Protein AF-A0A939CA77-F1 (afdb_monomer_lite)

Radius of gyration: 17.1 Å; chains: 1; bounding box: 37×26×54 Å

Sequence (125 aa):
MSGLIVVLLTIYFASRKDKEQWLFDRKRLTILALMFVIVGISWGLNDKIMKDPRNQNIRSDLLFNYSFPLLICMLGLFIKEIPRWGRIVTLSFGFMIFGYLAMHYLIGFHNPYWENLQLSPLYWL

Foldseek 3Di:
DPLVVVVVVVVVVVVVPDPPFWDDDPVLVVVLVVLVVLLVLLCVQCVVVLPDPPPPDDNSDSCVQLSVLSVLCRCLSIGPPQPPVSSVVSNVVSCVSSVVSSCCRVVNVVPVVVVVVVVDPDDDD

pLDDT: mean 77.48, std 15.78, range [38.56, 96.31]

Secondary structure (DSSP, 8-state):
-HHHHHHHHHHHHHHHS-TTSB---HHHHHHHHHHHHHHHHHHHHHHHHHT-TT--SS-S-HHHHHHHHHHHHHHHHHBSSS-HHHHHHHHHHHHHHHHHHHHHHHS-TT-HHHHT--S-S-S--

Structure (mmCIF, N/CA/C/O backbone):
data_AF-A0A939CA77-F1
#
_entry.id   AF-A0A939CA77-F1
#
loop_
_atom_site.group_PDB
_atom_site.id
_atom_site.type_symbol
_atom_site.label_atom_id
_atom_site.label_alt_id
_atom_site.label_comp_id
_atom_site.label_asym_id
_atom_site.label_entity_id
_atom_site.label_seq_id
_atom_site.pdbx_PDB_ins_code
_atom_site.Cartn_x
_atom_site.Cartn_y
_atom_site.Cartn_z
_atom_site.occupancy
_atom_site.B_iso_or_equiv
_atom_site.auth_seq_id
_atom_site.auth_comp_id
_atom_site.auth_asym_id
_atom_site.auth_atom_id
_atom_site.pdbx_PDB_model_num
ATOM 1 N N . MET A 1 1 ? 12.491 -9.737 1.258 1.00 47.97 1 MET A N 1
ATOM 2 C CA . MET A 1 1 ? 12.043 -10.759 2.248 1.00 47.97 1 MET A CA 1
ATOM 3 C C . MET A 1 1 ? 11.726 -10.211 3.647 1.00 47.97 1 MET A C 1
ATOM 5 O O . MET A 1 1 ? 10.872 -10.782 4.309 1.00 47.97 1 MET A O 1
ATOM 9 N N . SER A 1 2 ? 12.337 -9.118 4.117 1.00 58.88 2 SER A N 1
ATOM 10 C CA . SER A 1 2 ? 12.151 -8.625 5.497 1.00 58.88 2 SER A CA 1
ATOM 11 C C . SER A 1 2 ? 10.791 -7.963 5.778 1.00 58.88 2 SER A C 1
ATOM 13 O O . SER A 1 2 ? 10.229 -8.174 6.846 1.00 58.88 2 SER A O 1
ATOM 15 N N . GLY A 1 3 ? 10.218 -7.208 4.834 1.00 50.84 3 GLY A N 1
ATOM 16 C CA . GLY A 1 3 ? 8.965 -6.466 5.066 1.00 50.84 3 GLY A CA 1
ATOM 17 C C . GLY A 1 3 ? 7.723 -7.351 5.223 1.00 50.84 3 GLY A C 1
ATOM 18 O O . GLY A 1 3 ? 6.907 -7.128 6.112 1.00 50.84 3 GLY A O 1
ATOM 19 N N . LEU A 1 4 ? 7.608 -8.402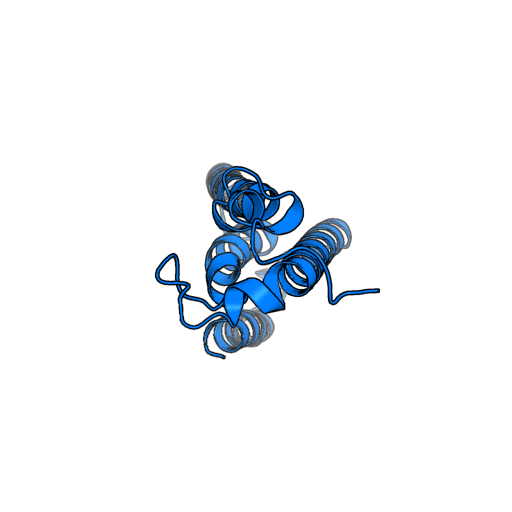 4.407 1.00 59.28 4 LEU A N 1
ATOM 20 C CA . LEU A 1 4 ? 6.471 -9.329 4.440 1.00 59.28 4 LEU A CA 1
ATOM 21 C C . LEU A 1 4 ? 6.466 -10.159 5.734 1.00 59.28 4 LEU A C 1
ATOM 23 O O . LEU A 1 4 ? 5.413 -10.377 6.322 1.00 59.28 4 LEU A O 1
ATOM 27 N N . ILE A 1 5 ? 7.652 -10.522 6.232 1.00 70.31 5 ILE A N 1
ATOM 28 C CA . ILE A 1 5 ? 7.826 -11.168 7.538 1.00 70.31 5 ILE A CA 1
ATOM 29 C C . ILE A 1 5 ? 7.412 -10.222 8.667 1.00 70.31 5 ILE A C 1
ATOM 31 O O . ILE A 1 5 ? 6.721 -10.655 9.576 1.00 70.31 5 ILE A O 1
ATOM 35 N N . VAL A 1 6 ? 7.759 -8.932 8.604 1.00 67.31 6 VAL A N 1
ATOM 36 C CA . VAL A 1 6 ? 7.322 -7.953 9.613 1.00 67.31 6 VAL A CA 1
ATOM 37 C C . VAL A 1 6 ? 5.804 -7.788 9.594 1.00 67.31 6 VAL A C 1
ATOM 39 O O . VAL A 1 6 ? 5.196 -7.808 10.656 1.00 67.31 6 VAL A O 1
ATOM 42 N N . VAL A 1 7 ? 5.165 -7.702 8.424 1.00 63.53 7 VAL A N 1
ATOM 43 C CA . VAL A 1 7 ? 3.696 -7.627 8.321 1.00 63.53 7 VAL A CA 1
ATOM 44 C C . VAL A 1 7 ? 3.043 -8.899 8.867 1.00 63.53 7 VAL A C 1
ATOM 46 O O . VAL A 1 7 ? 2.154 -8.806 9.710 1.00 63.53 7 VAL A O 1
ATOM 49 N N . LEU A 1 8 ? 3.521 -10.084 8.471 1.00 71.12 8 LEU A N 1
ATOM 50 C CA . LEU A 1 8 ? 3.011 -11.363 8.975 1.00 71.12 8 LEU A CA 1
ATOM 51 C C . LEU A 1 8 ? 3.244 -11.534 10.477 1.00 71.12 8 LEU A C 1
ATOM 53 O O . LEU A 1 8 ? 2.348 -12.002 11.167 1.00 71.12 8 LEU A O 1
ATOM 57 N N . LEU A 1 9 ? 4.400 -11.124 11.002 1.00 65.88 9 LEU A N 1
ATOM 58 C CA . LEU A 1 9 ? 4.691 -11.151 12.435 1.00 65.88 9 LEU A CA 1
ATOM 59 C C . LEU A 1 9 ? 3.824 -10.153 13.190 1.00 65.88 9 LEU A C 1
ATOM 61 O O . LEU A 1 9 ? 3.322 -10.486 14.255 1.00 65.88 9 LEU A O 1
ATOM 65 N N . THR A 1 10 ? 3.589 -8.966 12.632 1.00 64.81 10 THR A N 1
ATOM 66 C CA . THR A 1 10 ? 2.695 -7.975 13.240 1.00 64.81 10 THR A CA 1
ATOM 67 C C . THR A 1 10 ? 1.281 -8.538 13.313 1.00 64.81 10 THR A C 1
ATOM 69 O O . THR A 1 10 ? 0.691 -8.501 14.383 1.00 64.81 10 THR A O 1
ATOM 72 N N . ILE A 1 11 ? 0.776 -9.156 12.236 1.00 65.75 11 ILE A N 1
ATOM 73 C CA . ILE A 1 11 ? -0.5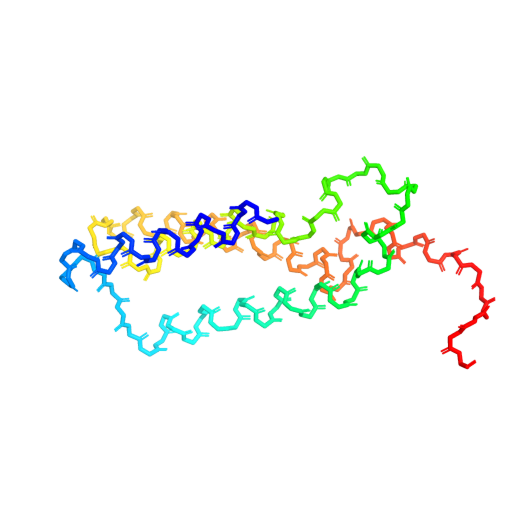25 -9.851 12.202 1.00 65.75 11 ILE A CA 1
ATOM 74 C C . ILE A 1 11 ? -0.549 -11.059 13.161 1.00 65.75 11 ILE A C 1
ATOM 76 O O . ILE A 1 11 ? -1.547 -11.301 13.836 1.00 65.75 11 ILE A O 1
ATOM 80 N N . TYR A 1 12 ? 0.543 -11.817 13.258 1.00 66.00 12 TYR A N 1
ATOM 81 C CA . TYR A 1 12 ? 0.647 -12.996 14.118 1.00 66.00 12 TYR A CA 1
ATOM 82 C C . TYR A 1 12 ? 0.650 -12.622 15.607 1.00 66.00 12 TYR A C 1
ATOM 84 O O . TYR A 1 12 ? -0.150 -13.164 16.374 1.00 66.00 12 TYR A O 1
ATOM 92 N N . PHE A 1 13 ? 1.487 -11.660 16.012 1.00 60.09 13 PHE A N 1
ATOM 93 C CA . PHE A 1 13 ? 1.534 -11.128 17.378 1.00 60.09 13 PHE A CA 1
ATOM 94 C C . PHE A 1 13 ? 0.234 -10.405 17.748 1.00 60.09 13 PHE A C 1
ATOM 96 O O . PHE A 1 13 ? -0.266 -10.590 18.857 1.00 60.09 13 PHE A O 1
ATOM 103 N N . ALA A 1 14 ? -0.355 -9.672 16.801 1.00 57.00 14 ALA A N 1
ATOM 104 C CA . ALA A 1 14 ? -1.686 -9.086 16.907 1.00 57.00 14 ALA A CA 1
ATOM 105 C C . ALA A 1 14 ? -2.784 -10.121 17.165 1.00 57.00 14 ALA A C 1
ATOM 107 O O . ALA A 1 14 ? -3.669 -9.888 17.975 1.00 57.00 14 ALA A O 1
ATOM 108 N N . SER A 1 15 ? -2.726 -11.282 16.507 1.00 59.50 15 SER A N 1
ATOM 109 C CA . SER A 1 15 ? -3.748 -12.320 16.689 1.00 59.50 15 SER A CA 1
ATOM 110 C C . SER A 1 15 ? -3.684 -13.013 18.057 1.00 59.50 15 SER A C 1
ATOM 112 O O . SER A 1 15 ? -4.669 -13.623 18.473 1.00 59.50 15 SER A O 1
ATOM 114 N N . ARG A 1 16 ? -2.538 -12.934 18.757 1.00 62.00 16 ARG A N 1
ATOM 115 C CA . ARG A 1 16 ? -2.315 -13.578 20.063 1.00 62.00 16 ARG A CA 1
ATOM 116 C C . ARG A 1 16 ? -2.612 -12.688 21.269 1.00 62.00 16 ARG A C 1
ATOM 118 O O . ARG A 1 16 ? -2.907 -13.236 22.327 1.00 62.00 16 ARG A O 1
ATOM 125 N N . LYS A 1 17 ? -2.519 -11.361 21.142 1.00 50.84 17 LYS A N 1
ATOM 126 C CA . LYS A 1 17 ? -2.920 -10.418 22.196 1.00 50.84 17 LYS A CA 1
ATOM 127 C C . LYS A 1 17 ? -4.291 -9.852 21.848 1.00 50.84 17 LYS A C 1
ATOM 129 O O . LYS A 1 17 ? -4.409 -9.086 20.907 1.00 50.84 17 LYS A O 1
ATOM 134 N N . ASP A 1 18 ? -5.298 -10.311 22.584 1.00 55.81 18 ASP A N 1
ATOM 135 C CA . ASP A 1 18 ? -6.680 -9.831 22.592 1.00 55.81 18 ASP A CA 1
ATOM 136 C C . ASP A 1 18 ? -7.323 -9.566 21.224 1.00 55.81 18 ASP A C 1
ATOM 138 O O . ASP A 1 18 ? -7.180 -8.511 20.604 1.00 55.81 18 ASP A O 1
ATOM 142 N N . LYS A 1 19 ? -8.212 -10.485 20.821 1.00 53.62 19 LYS A N 1
ATOM 143 C CA . LYS A 1 19 ? -9.179 -10.262 19.730 1.00 53.62 19 LYS A CA 1
ATOM 144 C C . LYS A 1 19 ? -9.983 -8.959 19.898 1.00 53.62 19 LYS A C 1
ATOM 146 O O . LYS A 1 19 ? -10.558 -8.481 18.927 1.00 53.62 19 LYS A O 1
ATOM 151 N N . GLU A 1 20 ? -10.010 -8.373 21.098 1.00 59.03 20 GLU A N 1
ATOM 152 C CA . GLU A 1 20 ? -10.652 -7.090 21.381 1.00 59.03 20 GLU A CA 1
ATOM 153 C C . GLU A 1 20 ? -9.889 -5.853 20.884 1.00 59.03 20 GLU A C 1
ATOM 155 O O . GLU A 1 20 ? -10.517 -4.803 20.724 1.00 59.03 20 GLU A O 1
ATOM 160 N N . GLN A 1 21 ? -8.579 -5.947 20.623 1.00 63.09 21 GLN A N 1
ATOM 161 C CA . GLN A 1 21 ? -7.735 -4.811 20.216 1.00 63.09 21 GLN A CA 1
ATOM 162 C C . GLN A 1 21 ? -7.796 -4.511 18.711 1.00 63.09 21 GLN A C 1
ATOM 164 O O . GLN A 1 21 ? -7.394 -3.425 18.278 1.00 63.09 21 GLN A O 1
ATOM 169 N N . TRP A 1 22 ? -8.332 -5.440 17.914 1.00 67.31 22 TRP A N 1
ATOM 170 C CA . TRP A 1 22 ? -8.318 -5.370 16.454 1.00 67.31 22 TRP A CA 1
ATOM 171 C C . TRP A 1 22 ? -9.718 -5.212 15.856 1.00 67.31 22 TRP A C 1
ATOM 173 O O . TRP A 1 22 ? -10.663 -5.909 16.216 1.00 67.31 22 TRP A O 1
ATOM 183 N N . LEU A 1 23 ? -9.855 -4.295 14.898 1.00 77.56 23 LEU A N 1
ATOM 184 C CA . LEU A 1 23 ? -11.103 -4.017 14.186 1.00 77.56 23 LEU A CA 1
ATOM 185 C C . LEU A 1 23 ? -11.135 -4.772 12.856 1.00 77.56 23 LEU A C 1
ATOM 187 O O . LEU A 1 23 ? -10.802 -4.223 11.809 1.00 77.56 23 LEU A O 1
ATOM 191 N N . PHE A 1 24 ? -11.544 -6.037 12.896 1.00 79.31 24 PHE A N 1
ATOM 192 C CA . PHE A 1 24 ? -11.744 -6.844 11.693 1.00 79.31 24 PHE A CA 1
ATOM 193 C C . PHE A 1 24 ? -13.199 -6.757 11.222 1.00 79.31 24 PHE A C 1
ATOM 195 O O . PHE A 1 24 ? -14.070 -7.468 11.715 1.00 79.31 24 PHE A O 1
ATOM 202 N N . ASP A 1 25 ? -13.461 -5.883 10.248 1.00 84.69 25 ASP A N 1
ATOM 203 C CA . ASP A 1 25 ? -14.744 -5.808 9.546 1.00 84.69 25 ASP A CA 1
ATOM 204 C C . ASP A 1 25 ? -14.565 -5.967 8.029 1.00 84.69 25 ASP A C 1
ATOM 206 O O . ASP A 1 25 ? -13.477 -5.766 7.479 1.00 84.69 25 ASP A O 1
ATOM 210 N N . ARG A 1 26 ? -15.652 -6.336 7.337 1.00 83.56 26 ARG A N 1
ATOM 211 C CA . ARG A 1 26 ? -15.630 -6.601 5.892 1.00 83.56 26 ARG A CA 1
ATOM 212 C C . ARG A 1 26 ? -15.127 -5.399 5.090 1.00 83.56 26 ARG A C 1
ATO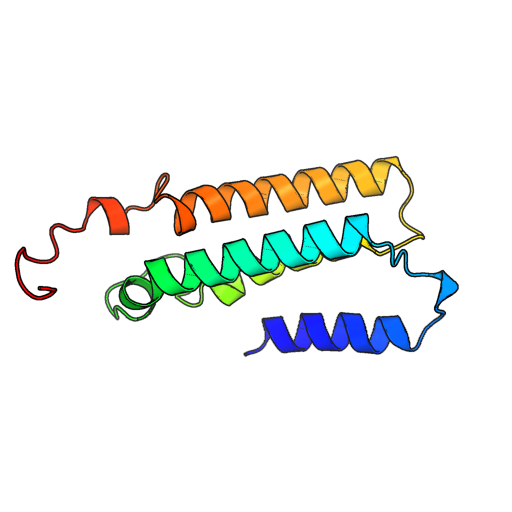M 214 O O . ARG A 1 26 ? -14.408 -5.603 4.122 1.00 83.56 26 ARG A O 1
ATOM 221 N N . LYS A 1 27 ? -15.447 -4.164 5.494 1.00 88.88 27 LYS A N 1
ATOM 222 C CA . LYS A 1 27 ? -15.035 -2.951 4.770 1.00 88.88 27 LYS A CA 1
ATOM 223 C C . LYS A 1 27 ? -13.521 -2.760 4.858 1.00 88.88 27 LYS A C 1
ATOM 225 O O . LYS A 1 27 ? -12.879 -2.539 3.836 1.00 88.88 27 LYS A O 1
ATOM 230 N N . ARG A 1 28 ? -12.939 -2.900 6.054 1.00 89.25 28 ARG A N 1
ATOM 231 C CA . ARG A 1 28 ? -11.482 -2.791 6.277 1.00 89.25 28 ARG A CA 1
ATOM 232 C C . ARG A 1 28 ? -10.713 -3.880 5.536 1.00 89.25 28 ARG A C 1
ATOM 234 O O . ARG A 1 28 ? -9.690 -3.591 4.921 1.00 89.25 28 ARG A O 1
ATOM 241 N N . LEU A 1 29 ? -11.235 -5.107 5.535 1.00 88.56 29 LEU A N 1
ATOM 242 C CA . LEU A 1 29 ? -10.663 -6.211 4.762 1.00 88.56 29 LEU A CA 1
ATOM 243 C C . LEU A 1 29 ? -10.724 -5.945 3.252 1.00 88.56 29 LEU A C 1
ATOM 245 O O . LEU A 1 29 ? -9.743 -6.198 2.560 1.00 88.56 29 LEU A O 1
ATOM 249 N N . THR A 1 30 ? -11.826 -5.386 2.740 1.00 91.25 30 THR A N 1
ATOM 250 C CA . THR A 1 30 ? -11.931 -4.991 1.326 1.00 91.25 30 THR A CA 1
ATOM 251 C C . THR A 1 30 ? -10.914 -3.911 0.957 1.00 91.25 30 THR A C 1
ATOM 253 O O . THR A 1 30 ? -10.278 -4.024 -0.087 1.00 91.25 30 THR A O 1
ATOM 256 N N . ILE A 1 31 ? -10.708 -2.901 1.811 1.00 92.94 31 ILE A N 1
ATOM 257 C CA . ILE A 1 31 ? -9.684 -1.867 1.588 1.00 92.94 31 ILE A CA 1
ATOM 258 C C . ILE A 1 31 ? -8.292 -2.501 1.533 1.00 92.94 31 ILE A C 1
ATOM 260 O O . ILE A 1 31 ? -7.542 -2.248 0.594 1.00 92.94 31 ILE A O 1
ATOM 264 N N . LEU A 1 32 ? -7.961 -3.361 2.499 1.00 92.38 32 LEU A N 1
ATOM 265 C CA . LEU A 1 32 ? -6.673 -4.048 2.535 1.00 92.38 32 LEU A CA 1
ATOM 266 C C . LEU A 1 32 ? -6.457 -4.915 1.282 1.00 92.38 32 LEU A C 1
ATOM 268 O O . LEU A 1 32 ? -5.386 -4.871 0.682 1.00 92.38 32 LEU A O 1
ATOM 272 N N . ALA A 1 33 ? -7.479 -5.660 0.854 1.00 92.06 33 ALA A N 1
ATOM 273 C CA . ALA A 1 33 ? -7.424 -6.469 -0.360 1.00 92.06 33 ALA A CA 1
ATOM 274 C C . ALA A 1 33 ? -7.181 -5.608 -1.610 1.00 92.06 33 ALA A C 1
ATOM 276 O O . ALA A 1 33 ? -6.320 -5.942 -2.420 1.00 92.06 33 ALA A O 1
ATOM 277 N N . LEU A 1 34 ? -7.876 -4.472 -1.739 1.00 94.94 34 LEU A N 1
ATOM 278 C CA . LEU A 1 34 ? -7.667 -3.531 -2.840 1.00 94.94 34 LEU A CA 1
ATOM 279 C C . LEU A 1 34 ? -6.231 -2.991 -2.855 1.00 94.94 34 LEU A C 1
ATOM 281 O O . LEU A 1 34 ? -5.607 -2.933 -3.912 1.00 94.94 34 LEU A O 1
ATOM 285 N N . MET A 1 35 ? -5.685 -2.644 -1.686 1.00 94.44 35 MET A N 1
ATOM 286 C CA . MET A 1 35 ? -4.295 -2.201 -1.577 1.00 94.44 35 MET A CA 1
ATOM 287 C C . MET A 1 35 ? -3.323 -3.282 -2.063 1.00 94.44 35 MET A C 1
ATOM 289 O O . MET A 1 35 ? -2.424 -2.977 -2.841 1.00 94.44 35 MET A O 1
ATOM 293 N N . PHE A 1 36 ? -3.519 -4.546 -1.674 1.00 92.25 36 PHE A N 1
ATOM 294 C CA . PHE A 1 36 ? -2.680 -5.651 -2.151 1.00 92.25 36 PHE A CA 1
ATOM 295 C C . PHE A 1 36 ? -2.799 -5.892 -3.659 1.00 92.25 36 PHE A C 1
ATOM 297 O O . PHE A 1 36 ? -1.786 -6.160 -4.300 1.00 92.25 36 PHE A O 1
ATOM 304 N N . VAL A 1 37 ? -3.997 -5.752 -4.237 1.00 94.44 37 VAL A N 1
ATOM 305 C CA . VAL A 1 37 ? -4.190 -5.832 -5.694 1.00 94.44 37 VAL A CA 1
ATOM 306 C C . VAL A 1 37 ? -3.382 -4.746 -6.404 1.00 94.44 37 VAL A C 1
ATOM 308 O O . VAL A 1 37 ? -2.662 -5.055 -7.349 1.00 94.44 37 VAL A O 1
ATOM 311 N N . ILE A 1 38 ? -3.430 -3.501 -5.919 1.00 94.44 38 ILE A N 1
ATOM 312 C CA . ILE A 1 38 ? -2.641 -2.397 -6.486 1.00 94.44 38 ILE A CA 1
ATOM 313 C C . ILE A 1 38 ? -1.144 -2.715 -6.413 1.00 94.44 38 ILE A C 1
ATOM 315 O O . ILE A 1 38 ? -0.456 -2.589 -7.420 1.00 94.44 38 ILE A O 1
ATOM 319 N N . VAL A 1 39 ? -0.643 -3.199 -5.272 1.00 92.56 39 VAL A N 1
ATOM 320 C CA . VAL A 1 39 ? 0.772 -3.594 -5.148 1.00 92.56 39 VAL A CA 1
ATOM 321 C C . VAL A 1 39 ? 1.137 -4.717 -6.121 1.00 92.56 39 VAL A C 1
ATOM 323 O O . VAL A 1 39 ? 2.191 -4.650 -6.748 1.00 92.56 39 VAL A O 1
ATOM 326 N N . GLY A 1 40 ? 0.273 -5.721 -6.286 1.00 89.12 40 GLY A N 1
ATOM 327 C CA . GLY A 1 40 ? 0.498 -6.828 -7.217 1.00 89.12 40 GLY A CA 1
ATOM 328 C C . GLY A 1 40 ? 0.580 -6.371 -8.674 1.00 89.12 40 GLY A C 1
ATOM 329 O O . GLY A 1 40 ? 1.496 -6.773 -9.392 1.00 89.12 40 GLY A O 1
ATOM 330 N N . ILE A 1 41 ? -0.327 -5.486 -9.100 1.00 91.12 41 ILE A N 1
ATOM 331 C CA . ILE A 1 41 ? -0.310 -4.928 -10.459 1.00 91.12 41 ILE A CA 1
ATOM 332 C C . ILE A 1 41 ? 0.920 -4.032 -10.650 1.00 91.12 41 ILE A C 1
ATOM 334 O O . ILE A 1 41 ? 1.650 -4.205 -11.624 1.00 91.12 41 ILE A O 1
ATOM 338 N N . SER A 1 42 ? 1.206 -3.134 -9.701 1.00 90.25 42 SER A N 1
ATOM 339 C CA . SER A 1 42 ? 2.408 -2.289 -9.715 1.00 90.25 42 SER A CA 1
ATOM 340 C C . SER A 1 42 ? 3.689 -3.119 -9.826 1.00 90.25 42 SER A C 1
ATOM 342 O O . SER A 1 42 ? 4.596 -2.757 -10.574 1.00 90.25 42 SER A O 1
ATOM 344 N N . TRP A 1 43 ? 3.769 -4.246 -9.114 1.00 87.81 43 TRP A N 1
ATOM 345 C CA . TRP A 1 43 ? 4.902 -5.161 -9.210 1.00 87.81 43 TRP A CA 1
ATOM 346 C C . TRP A 1 43 ? 5.025 -5.766 -10.611 1.00 87.81 43 TRP A C 1
ATOM 348 O O . TRP A 1 43 ? 6.093 -5.671 -11.209 1.00 87.81 43 TRP A O 1
ATOM 358 N N . GLY A 1 44 ? 3.936 -6.303 -11.171 1.00 86.06 44 GLY A N 1
ATOM 359 C CA . GLY A 1 44 ? 3.939 -6.883 -12.518 1.00 86.06 44 GLY A CA 1
ATOM 360 C C . GLY A 1 44 ? 4.344 -5.888 -13.611 1.00 86.06 44 GLY A C 1
ATOM 361 O O . GLY A 1 44 ? 5.116 -6.235 -14.502 1.00 86.06 44 GLY A O 1
ATOM 362 N N . LEU A 1 45 ? 3.887 -4.636 -13.513 1.00 86.19 45 LEU A N 1
ATOM 363 C CA . LEU A 1 45 ? 4.227 -3.580 -14.473 1.00 86.19 45 LEU A CA 1
ATOM 364 C C . LEU A 1 45 ? 5.696 -3.139 -14.394 1.00 86.19 45 LEU A C 1
ATOM 366 O O . LEU A 1 45 ? 6.269 -2.744 -15.406 1.00 86.19 45 LEU A O 1
ATOM 370 N N . ASN A 1 46 ? 6.316 -3.210 -13.213 1.00 84.12 46 ASN A N 1
ATOM 371 C CA . ASN A 1 46 ? 7.669 -2.692 -12.993 1.00 84.12 46 ASN A CA 1
ATOM 372 C C . ASN A 1 46 ? 8.725 -3.786 -12.783 1.00 84.12 46 ASN A C 1
ATOM 374 O O . ASN A 1 46 ? 9.890 -3.447 -12.610 1.00 84.12 46 ASN A O 1
ATOM 378 N N . ASP A 1 47 ? 8.380 -5.077 -12.827 1.00 82.75 47 ASP A N 1
ATOM 379 C CA . ASP A 1 47 ? 9.307 -6.188 -12.541 1.00 82.75 47 ASP A CA 1
ATOM 380 C C . ASP A 1 47 ? 10.603 -6.114 -13.369 1.00 82.75 47 ASP A C 1
ATOM 382 O O . ASP A 1 47 ? 11.702 -6.260 -12.835 1.00 82.75 47 ASP A O 1
ATOM 386 N N . LYS A 1 48 ? 10.490 -5.792 -14.664 1.00 77.50 48 LYS A N 1
ATOM 387 C CA . LYS A 1 48 ? 11.650 -5.631 -15.557 1.00 77.50 48 LYS A CA 1
ATOM 388 C C . LYS A 1 48 ? 12.516 -4.423 -15.186 1.00 77.50 48 LYS A C 1
ATOM 390 O O . LYS A 1 48 ? 13.734 -4.539 -15.176 1.00 77.50 48 LYS A O 1
ATOM 395 N N . ILE A 1 49 ? 11.891 -3.295 -14.840 1.00 77.31 49 ILE A N 1
ATOM 396 C CA . ILE A 1 49 ? 12.573 -2.054 -14.427 1.00 77.31 49 ILE A CA 1
ATOM 397 C C . ILE A 1 49 ? 13.288 -2.255 -13.082 1.00 77.31 49 ILE A C 1
ATOM 399 O O . ILE A 1 49 ? 14.387 -1.754 -12.859 1.00 77.31 49 ILE A O 1
ATOM 403 N N . MET A 1 50 ? 12.676 -3.016 -12.175 1.00 76.75 50 MET A N 1
ATOM 404 C CA . MET A 1 50 ? 13.218 -3.312 -10.846 1.00 76.75 50 MET A CA 1
ATOM 405 C C . MET A 1 50 ? 14.405 -4.280 -10.898 1.00 76.75 50 MET A C 1
ATOM 407 O O . MET A 1 50 ? 15.278 -4.227 -10.037 1.00 76.75 50 MET A O 1
ATOM 411 N N . LYS A 1 51 ? 14.461 -5.146 -11.917 1.00 76.56 51 LYS A N 1
ATOM 412 C CA . LYS A 1 51 ? 15.573 -6.079 -12.157 1.00 76.56 51 LYS A CA 1
ATOM 413 C C . LYS A 1 51 ? 16.716 -5.481 -12.978 1.00 76.56 51 LYS A C 1
ATOM 415 O O . LYS A 1 51 ? 17.740 -6.145 -13.126 1.00 76.56 51 LYS A O 1
ATOM 420 N N . ASP A 1 52 ? 16.563 -4.270 -13.515 1.00 74.12 52 ASP A N 1
ATOM 421 C CA . ASP A 1 52 ? 17.616 -3.625 -14.299 1.00 74.12 52 ASP A CA 1
ATOM 422 C C . ASP A 1 52 ? 18.785 -3.208 -13.380 1.00 74.12 52 ASP A C 1
ATOM 424 O O . ASP A 1 52 ? 18.599 -2.371 -12.493 1.00 74.12 52 ASP A O 1
ATOM 428 N N . PRO A 1 53 ? 20.008 -3.735 -13.580 1.00 71.88 53 PRO A N 1
ATOM 429 C CA . PRO A 1 53 ? 21.179 -3.371 -12.779 1.00 71.88 53 PRO A CA 1
ATOM 430 C C . PRO A 1 53 ? 21.597 -1.896 -12.917 1.00 71.88 53 PRO A C 1
ATOM 432 O O . PRO A 1 53 ? 22.390 -1.409 -12.114 1.00 71.88 53 PRO A O 1
ATOM 435 N N . ARG A 1 54 ? 21.081 -1.167 -13.916 1.00 70.81 54 ARG A N 1
ATOM 436 C CA . ARG A 1 54 ? 21.291 0.281 -14.091 1.00 70.81 54 ARG A CA 1
ATOM 437 C C . ARG A 1 54 ? 20.342 1.123 -13.236 1.00 70.81 54 ARG A C 1
ATOM 439 O O . ARG A 1 54 ? 20.511 2.339 -13.156 1.00 70.81 54 ARG A O 1
ATOM 446 N N . ASN A 1 55 ? 19.348 0.507 -12.597 1.00 68.00 55 ASN A N 1
ATOM 447 C CA . ASN A 1 55 ? 18.400 1.191 -11.732 1.00 68.00 55 ASN A CA 1
ATOM 448 C C . ASN A 1 55 ? 19.047 1.537 -10.376 1.00 68.00 55 ASN A C 1
ATOM 450 O O . ASN A 1 55 ? 19.104 0.713 -9.465 1.00 68.00 55 ASN A O 1
ATOM 454 N N . GLN A 1 56 ? 19.553 2.770 -10.261 1.00 61.41 56 GLN A N 1
ATOM 455 C CA . GLN A 1 56 ? 20.240 3.277 -9.064 1.00 61.41 56 GLN A CA 1
ATOM 456 C C . GLN A 1 56 ? 19.327 4.018 -8.066 1.00 61.41 56 GLN A C 1
ATOM 458 O O . GLN A 1 56 ? 19.808 4.429 -7.010 1.00 61.41 56 GLN A O 1
ATOM 463 N N . ASN A 1 57 ? 18.032 4.202 -8.356 1.00 58.88 57 ASN A N 1
ATOM 464 C CA . ASN A 1 57 ? 17.111 4.930 -7.471 1.00 58.88 57 ASN A CA 1
ATOM 465 C C . ASN A 1 57 ? 16.202 4.002 -6.662 1.00 58.88 57 ASN A C 1
ATOM 467 O O . ASN A 1 57 ? 15.989 2.857 -7.037 1.00 58.88 57 ASN A O 1
ATOM 471 N N . ILE A 1 58 ? 15.700 4.551 -5.540 1.00 53.72 58 ILE A N 1
ATOM 472 C CA . ILE A 1 58 ? 14.745 3.990 -4.561 1.00 53.72 58 ILE A CA 1
ATOM 473 C C . ILE A 1 58 ? 14.772 2.462 -4.540 1.00 53.72 58 ILE A C 1
ATOM 475 O O . ILE A 1 58 ? 14.042 1.862 -5.320 1.00 53.72 58 ILE A O 1
ATOM 479 N N . ARG A 1 59 ? 15.595 1.882 -3.641 1.00 56.84 59 ARG A N 1
ATOM 480 C CA . ARG A 1 59 ? 15.741 0.436 -3.348 1.00 56.84 59 ARG A CA 1
ATOM 481 C C . ARG A 1 59 ? 14.923 -0.424 -4.309 1.00 56.84 59 ARG A C 1
ATOM 483 O O . ARG A 1 59 ? 13.709 -0.496 -4.140 1.00 56.84 59 ARG A O 1
ATOM 490 N N . SER A 1 60 ? 15.597 -1.105 -5.232 1.00 60.22 60 SER A N 1
ATOM 491 C CA . SER A 1 60 ? 15.066 -1.927 -6.337 1.00 60.22 60 SER A CA 1
ATOM 492 C C . SER A 1 60 ? 14.033 -3.009 -5.950 1.00 60.22 60 SER A C 1
ATOM 494 O O . SER A 1 60 ? 13.611 -3.809 -6.776 1.00 60.22 60 SER A O 1
ATOM 496 N N . ASP A 1 61 ? 13.620 -3.061 -4.686 1.00 74.19 61 ASP A N 1
ATOM 497 C CA . ASP A 1 61 ? 12.536 -3.864 -4.155 1.00 74.19 61 ASP A CA 1
ATOM 498 C C . ASP A 1 61 ? 11.260 -3.008 -3.993 1.00 74.19 61 ASP A C 1
ATOM 500 O O . ASP A 1 61 ? 11.025 -2.358 -2.970 1.00 74.19 61 ASP A O 1
ATOM 504 N N . LEU A 1 62 ? 10.392 -3.046 -5.008 1.00 82.31 62 LEU A N 1
ATOM 505 C CA . LEU A 1 62 ? 9.079 -2.388 -5.001 1.00 82.31 62 LEU A CA 1
ATOM 506 C C . LEU A 1 62 ? 8.215 -2.798 -3.794 1.00 82.31 62 LEU A C 1
ATOM 508 O O . LEU A 1 62 ? 7.475 -1.973 -3.253 1.00 82.31 62 LEU A O 1
ATOM 512 N N . LEU A 1 63 ? 8.323 -4.047 -3.325 1.00 82.00 63 LEU A N 1
ATOM 513 C CA . LEU A 1 63 ? 7.578 -4.510 -2.150 1.00 82.00 63 LEU A CA 1
ATOM 514 C C . LEU A 1 63 ? 8.071 -3.820 -0.878 1.00 82.00 63 LEU A C 1
ATOM 516 O O . LEU A 1 63 ? 7.271 -3.517 0.009 1.00 82.00 63 LEU A O 1
ATOM 520 N N . PHE A 1 64 ? 9.371 -3.532 -0.791 1.00 82.62 64 PHE A N 1
ATOM 521 C CA . PHE A 1 64 ? 9.919 -2.736 0.300 1.00 82.62 64 PHE A CA 1
ATOM 522 C C . PHE A 1 64 ? 9.332 -1.320 0.293 1.00 82.62 64 PHE A C 1
ATOM 524 O O . PHE A 1 64 ? 8.910 -0.837 1.344 1.00 82.62 64 PHE A O 1
ATOM 531 N N . ASN A 1 65 ? 9.202 -0.697 -0.878 1.00 86.19 65 ASN A N 1
ATOM 532 C CA . ASN A 1 65 ? 8.659 0.659 -0.998 1.00 86.19 65 ASN A CA 1
ATOM 533 C C . ASN A 1 65 ? 7.197 0.740 -0.529 1.00 86.19 65 ASN A C 1
ATOM 535 O O . ASN A 1 65 ? 6.833 1.667 0.193 1.00 86.19 65 ASN A O 1
ATOM 539 N N . TYR A 1 66 ? 6.375 -0.266 -0.843 1.00 89.25 66 TYR A N 1
ATOM 540 C CA . TYR A 1 66 ? 4.991 -0.333 -0.358 1.00 89.25 66 TYR A CA 1
ATOM 541 C C . TYR A 1 66 ? 4.847 -0.797 1.097 1.00 89.25 66 TYR A C 1
ATOM 543 O O . TYR A 1 66 ? 3.808 -0.545 1.707 1.00 89.25 66 TYR A O 1
ATOM 551 N N . SER A 1 67 ? 5.854 -1.456 1.677 1.00 88.94 67 SER A N 1
ATOM 552 C CA . SER A 1 67 ? 5.746 -2.044 3.021 1.00 88.94 67 SER A CA 1
ATOM 553 C C . SER A 1 67 ? 5.481 -1.005 4.114 1.00 88.94 67 SER A C 1
ATOM 555 O O . SER A 1 67 ? 4.648 -1.231 4.991 1.00 88.94 67 SER A O 1
ATOM 557 N N . PHE A 1 68 ? 6.134 0.155 4.033 1.00 87.31 68 PHE A N 1
ATOM 558 C CA . PHE A 1 68 ? 5.967 1.243 4.992 1.00 87.31 68 PHE A CA 1
ATOM 559 C C . PHE A 1 68 ? 4.561 1.871 4.951 1.00 87.31 68 PHE A C 1
ATOM 561 O O . PHE A 1 68 ? 3.892 1.879 5.988 1.00 87.31 68 PHE A O 1
ATOM 568 N N . PRO A 1 69 ? 4.044 2.344 3.797 1.00 91.44 69 PRO A N 1
ATOM 569 C CA . PRO A 1 69 ? 2.688 2.883 3.742 1.00 91.44 69 PRO A CA 1
ATOM 570 C C . PRO A 1 69 ? 1.615 1.823 4.019 1.00 91.44 69 PRO A C 1
ATOM 572 O O . PRO A 1 69 ? 0.616 2.142 4.661 1.00 91.44 69 PRO A O 1
ATOM 575 N N . LEU A 1 70 ? 1.823 0.561 3.618 1.00 92.00 70 LEU A N 1
ATOM 576 C CA . LEU A 1 70 ? 0.923 -0.536 3.990 1.00 92.00 70 LEU A CA 1
ATOM 577 C C . LEU A 1 70 ? 0.857 -0.713 5.505 1.00 92.00 70 LEU A C 1
ATOM 579 O O . LEU A 1 70 ? -0.240 -0.803 6.048 1.00 92.00 70 LEU A O 1
ATOM 583 N N . LEU A 1 71 ? 2.003 -0.715 6.191 1.00 90.69 71 LEU A N 1
ATOM 584 C CA . LEU A 1 71 ? 2.046 -0.824 7.645 1.00 90.69 71 LEU A CA 1
ATOM 585 C C . LEU A 1 71 ? 1.278 0.327 8.303 1.00 90.69 71 LEU A C 1
ATOM 587 O O . LEU A 1 71 ? 0.425 0.077 9.148 1.00 90.69 71 LEU A O 1
ATOM 591 N N . ILE A 1 72 ? 1.515 1.572 7.882 1.00 91.62 72 ILE A N 1
ATOM 592 C CA . ILE A 1 72 ? 0.809 2.748 8.417 1.00 91.62 72 ILE A CA 1
ATOM 593 C C . ILE A 1 72 ? -0.705 2.618 8.216 1.00 91.62 72 ILE A C 1
ATOM 595 O O . ILE A 1 72 ? -1.474 2.798 9.165 1.00 91.62 72 ILE A O 1
ATOM 599 N N . CYS A 1 73 ? -1.144 2.259 7.006 1.00 92.88 73 CYS A N 1
ATOM 600 C CA . CYS A 1 73 ? -2.557 2.032 6.728 1.00 92.88 73 CYS A CA 1
ATOM 601 C C . CYS A 1 73 ? -3.121 0.905 7.593 1.00 92.88 73 CYS A C 1
ATOM 603 O O . CYS A 1 73 ? -4.203 1.065 8.145 1.00 92.88 73 CYS A O 1
ATOM 605 N N . MET A 1 74 ? -2.399 -0.203 7.776 1.00 90.50 74 MET A N 1
ATOM 606 C CA . MET A 1 74 ? -2.837 -1.306 8.631 1.00 90.50 74 MET A CA 1
ATOM 607 C C . MET A 1 74 ? -2.970 -0.892 10.099 1.00 90.50 74 MET A C 1
ATOM 609 O O . MET A 1 74 ? -3.961 -1.248 10.732 1.00 90.50 74 MET A O 1
ATOM 613 N N . LEU A 1 75 ? -2.037 -0.099 10.632 1.00 89.06 75 LEU A N 1
ATOM 614 C CA . LEU A 1 75 ? -2.130 0.428 11.997 1.00 89.06 75 LEU A CA 1
ATOM 615 C C . LEU A 1 75 ? -3.402 1.275 12.161 1.00 89.06 75 LEU A C 1
ATOM 617 O O . LEU A 1 75 ? -4.201 1.024 13.061 1.00 89.06 75 LEU A O 1
ATOM 621 N N . GLY A 1 76 ? -3.649 2.221 11.248 1.00 88.88 76 GLY A N 1
ATOM 622 C CA . GLY A 1 76 ? -4.856 3.054 11.279 1.00 88.88 76 GLY A CA 1
ATOM 623 C C . GLY A 1 76 ? -6.154 2.272 11.027 1.00 88.88 76 GLY A C 1
ATOM 624 O O . GLY A 1 76 ? -7.192 2.565 11.630 1.00 88.88 76 GLY A O 1
ATOM 625 N N . LEU A 1 77 ? -6.105 1.264 10.151 1.00 89.75 77 LEU A N 1
ATOM 626 C CA . LEU A 1 77 ? -7.254 0.450 9.770 1.00 89.75 77 LEU A CA 1
ATOM 627 C C . LEU A 1 77 ? -7.590 -0.612 10.799 1.00 89.75 77 LEU A C 1
ATOM 629 O O . LEU A 1 77 ? -8.748 -0.974 10.846 1.00 89.75 77 LEU A O 1
ATOM 633 N N . PHE A 1 78 ? -6.673 -1.137 11.601 1.00 87.81 78 PHE A N 1
ATOM 634 C CA . PHE A 1 78 ? -7.008 -2.290 12.438 1.00 87.81 78 PHE A CA 1
ATOM 635 C C . PHE A 1 78 ? -6.815 -2.061 13.934 1.00 87.81 78 PHE A C 1
ATOM 637 O O . PHE A 1 78 ? -7.504 -2.724 14.702 1.00 87.81 78 PHE A O 1
ATOM 644 N N . ILE A 1 79 ? -6.017 -1.086 14.379 1.00 85.19 79 ILE A N 1
ATOM 645 C CA . ILE A 1 79 ? -5.855 -0.835 15.818 1.00 85.19 79 ILE A CA 1
ATOM 646 C C . ILE A 1 79 ? -7.070 -0.079 16.372 1.00 85.19 79 ILE A C 1
ATOM 648 O O . ILE A 1 79 ? -7.408 1.037 15.947 1.00 85.19 79 ILE A O 1
ATOM 652 N N . LYS A 1 80 ? -7.738 -0.689 17.356 1.00 79.69 80 LYS A N 1
ATOM 653 C CA . LYS A 1 80 ? -8.906 -0.117 18.040 1.00 79.69 80 LYS A CA 1
ATOM 654 C C . LYS A 1 80 ? -8.537 1.041 18.965 1.00 79.69 80 LYS A C 1
ATOM 656 O O . LYS A 1 80 ? -9.285 2.010 19.023 1.00 79.69 80 LYS A O 1
ATOM 661 N N . GLU A 1 81 ? -7.385 0.943 19.621 1.00 82.44 81 GLU A N 1
ATOM 662 C CA . GLU A 1 81 ? -6.890 1.843 20.676 1.00 82.44 81 GLU A CA 1
ATOM 663 C C . GLU A 1 81 ? -6.467 3.229 20.169 1.00 82.44 81 GLU A C 1
ATOM 665 O O . GLU A 1 81 ? -6.295 4.154 20.959 1.00 82.44 81 GLU A O 1
ATOM 670 N N . ILE A 1 82 ? -6.329 3.407 18.851 1.00 82.56 82 ILE A N 1
ATOM 671 C CA . ILE A 1 82 ? -5.989 4.710 18.281 1.00 82.56 82 ILE A CA 1
ATOM 672 C C . ILE A 1 82 ? -7.211 5.643 18.391 1.00 82.56 82 ILE A C 1
ATOM 674 O O . ILE A 1 82 ? -8.268 5.331 17.824 1.00 82.56 82 ILE A O 1
ATOM 678 N N . PRO A 1 83 ? -7.084 6.816 19.047 1.00 85.06 83 PRO A N 1
ATOM 679 C CA . PRO A 1 83 ? -8.167 7.788 19.129 1.00 85.06 83 PRO A CA 1
ATOM 680 C C . PRO A 1 83 ? -8.554 8.281 17.732 1.00 85.06 83 PRO A C 1
ATOM 682 O O . PRO A 1 83 ? -7.733 8.309 16.815 1.00 85.06 83 PRO A O 1
ATOM 685 N N . ARG A 1 84 ? -9.807 8.719 17.555 1.00 87.19 84 ARG A N 1
ATOM 686 C CA . ARG A 1 84 ? -10.361 9.080 16.234 1.00 87.19 84 ARG A CA 1
ATOM 687 C C . ARG A 1 84 ? -9.459 10.030 15.436 1.00 87.19 84 ARG A C 1
ATOM 689 O O . ARG A 1 84 ? -9.233 9.782 14.256 1.00 87.19 84 ARG A O 1
ATOM 696 N N . TRP A 1 85 ? -8.924 11.069 16.076 1.00 87.81 85 TRP A N 1
ATOM 697 C CA . TRP A 1 85 ? -8.003 12.022 15.447 1.00 87.81 85 TRP A CA 1
ATOM 698 C C . TRP A 1 85 ? -6.690 11.374 15.011 1.00 87.81 85 TRP A C 1
ATOM 700 O O . TRP A 1 85 ? -6.285 11.546 13.866 1.00 87.81 85 TRP A O 1
ATOM 710 N N . GLY A 1 86 ? -6.079 10.567 15.884 1.00 89.44 86 GLY A N 1
ATOM 711 C CA . GLY A 1 86 ? -4.881 9.799 15.549 1.00 89.44 86 GLY A CA 1
ATOM 712 C C . GLY A 1 86 ? -5.125 8.890 14.348 1.00 89.44 86 GLY A C 1
ATOM 713 O O . GLY A 1 86 ? -4.337 8.889 13.413 1.00 89.44 86 GLY A O 1
ATOM 714 N N . ARG A 1 87 ? -6.278 8.212 14.301 1.00 90.88 87 ARG A N 1
ATOM 715 C CA . ARG A 1 87 ? -6.642 7.342 13.177 1.00 90.88 87 ARG A CA 1
ATOM 716 C C . ARG A 1 87 ? -6.763 8.128 11.876 1.00 90.88 87 ARG A C 1
ATOM 718 O O . ARG A 1 87 ? -6.271 7.659 10.857 1.00 90.88 87 ARG A O 1
ATOM 725 N N . ILE A 1 88 ? -7.403 9.298 11.905 1.00 91.94 88 ILE A N 1
ATOM 726 C CA . ILE A 1 88 ? -7.522 10.167 10.727 1.00 91.94 88 ILE A CA 1
ATOM 727 C C . ILE A 1 88 ? -6.130 10.569 10.236 1.00 91.94 88 ILE A C 1
ATOM 729 O O . ILE A 1 88 ? -5.839 10.382 9.063 1.00 91.94 88 ILE A O 1
ATOM 733 N N . VAL A 1 89 ? -5.251 11.045 11.121 1.00 93.38 89 VAL A N 1
ATOM 734 C CA . VAL A 1 89 ? -3.889 11.462 10.750 1.00 93.38 89 VAL A CA 1
ATOM 735 C C . VAL A 1 89 ? -3.082 10.291 10.184 1.00 93.38 89 VAL A C 1
ATOM 737 O O . VAL A 1 89 ? -2.505 10.414 9.105 1.00 93.38 89 VAL A O 1
ATOM 740 N N . THR A 1 90 ? -3.084 9.141 10.863 1.00 91.50 90 THR A N 1
ATOM 741 C CA . THR A 1 90 ? -2.369 7.936 10.425 1.00 91.50 90 THR A CA 1
ATOM 742 C C . THR A 1 90 ? -2.870 7.450 9.066 1.00 91.50 90 THR A C 1
ATOM 744 O O . THR A 1 90 ? -2.059 7.186 8.182 1.00 91.50 90 THR A O 1
ATOM 747 N N . LEU A 1 91 ? -4.190 7.368 8.863 1.00 94.69 91 LEU A N 1
ATOM 748 C CA . LEU A 1 91 ? -4.760 6.935 7.587 1.00 94.69 91 LEU A CA 1
ATOM 749 C C . LEU A 1 91 ? -4.501 7.945 6.473 1.00 94.69 91 LEU A C 1
ATOM 751 O O . LEU A 1 91 ? -4.104 7.534 5.391 1.00 94.69 91 LEU A O 1
ATOM 755 N N . SER A 1 92 ? -4.673 9.244 6.724 1.00 95.44 92 SER A N 1
ATOM 756 C CA . SER A 1 92 ? -4.382 10.284 5.733 1.00 95.44 92 SER A CA 1
ATOM 757 C C . SER A 1 92 ? -2.926 10.222 5.284 1.00 95.44 92 SER A C 1
ATOM 759 O O . SER A 1 92 ? -2.654 10.230 4.088 1.00 95.44 92 SER A O 1
ATOM 761 N N . PHE A 1 93 ? -1.990 10.088 6.225 1.00 94.50 93 PHE A N 1
ATOM 762 C CA . PHE A 1 93 ? -0.570 9.974 5.911 1.00 94.50 93 PHE A CA 1
ATOM 763 C C . PHE A 1 93 ? -0.248 8.681 5.146 1.00 94.50 93 PHE A C 1
ATOM 765 O O . PHE A 1 93 ? 0.421 8.721 4.112 1.00 94.50 93 PHE A O 1
ATOM 772 N N . GLY A 1 94 ? -0.778 7.542 5.603 1.00 94.94 94 GLY A N 1
ATOM 773 C CA . GLY A 1 94 ? -0.598 6.250 4.942 1.00 94.94 94 GLY A CA 1
ATOM 774 C C . GLY A 1 94 ? -1.152 6.236 3.518 1.00 94.94 94 GLY A C 1
ATOM 775 O O . GLY A 1 94 ? -0.441 5.853 2.591 1.00 94.94 94 GLY A O 1
ATOM 776 N N . PHE A 1 95 ? -2.385 6.712 3.317 1.00 96.12 95 PHE A N 1
ATOM 777 C CA . PHE A 1 95 ? -3.019 6.774 1.999 1.00 96.12 95 PHE A CA 1
ATOM 778 C C . PHE A 1 95 ? -2.390 7.813 1.080 1.00 96.12 95 PHE A C 1
ATOM 780 O O . PHE A 1 95 ? -2.341 7.575 -0.121 1.00 96.12 95 PHE A O 1
ATOM 787 N N . MET A 1 96 ? -1.876 8.926 1.605 1.00 96.31 96 MET A N 1
ATOM 788 C CA . MET A 1 96 ? -1.147 9.907 0.801 1.00 96.31 96 MET A CA 1
ATOM 789 C C . MET A 1 96 ? 0.116 9.283 0.198 1.00 96.31 96 MET A C 1
ATOM 791 O O . MET A 1 96 ? 0.318 9.352 -1.013 1.00 96.31 96 MET A O 1
ATOM 795 N N . ILE A 1 97 ? 0.934 8.615 1.018 1.00 93.69 97 ILE A N 1
ATOM 796 C CA . ILE A 1 97 ? 2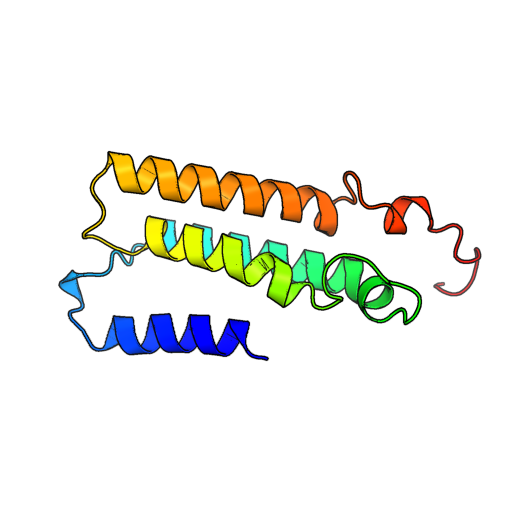.157 7.954 0.539 1.00 93.69 97 ILE A CA 1
ATOM 797 C C . ILE A 1 97 ? 1.806 6.767 -0.359 1.00 93.69 97 ILE A C 1
ATOM 799 O O . ILE A 1 97 ? 2.372 6.624 -1.440 1.00 93.69 97 ILE A O 1
ATOM 803 N N . PHE A 1 98 ? 0.851 5.929 0.055 1.00 94.88 98 PHE A N 1
ATOM 804 C CA . PHE A 1 98 ? 0.391 4.799 -0.750 1.00 94.88 98 PHE A CA 1
ATOM 805 C C . PHE A 1 98 ? -0.133 5.259 -2.112 1.00 94.88 98 PHE A C 1
ATOM 807 O O . PHE A 1 98 ? 0.215 4.672 -3.129 1.00 94.88 98 PHE A O 1
ATOM 814 N N . GLY A 1 99 ? -0.944 6.318 -2.131 1.00 94.50 99 GLY A N 1
ATOM 815 C CA . GLY A 1 99 ? -1.511 6.913 -3.333 1.00 94.50 99 GLY A CA 1
ATOM 816 C C . GLY A 1 99 ? -0.435 7.480 -4.247 1.00 94.50 99 GLY A C 1
ATOM 817 O O . GLY A 1 99 ? -0.464 7.210 -5.442 1.00 94.50 99 GLY A O 1
ATOM 818 N N . TYR A 1 100 ? 0.563 8.176 -3.698 1.00 93.00 100 TYR A N 1
ATOM 819 C CA . TYR A 1 100 ? 1.719 8.625 -4.473 1.00 93.00 100 TYR A CA 1
ATOM 820 C C . TYR A 1 100 ? 2.468 7.450 -5.113 1.00 93.00 100 TYR A C 1
ATOM 822 O O . TYR A 1 100 ? 2.706 7.466 -6.317 1.00 93.00 100 TYR A O 1
ATOM 830 N N . LEU A 1 101 ? 2.778 6.396 -4.348 1.00 91.31 101 LEU A N 1
ATOM 831 C CA . LEU A 1 101 ? 3.450 5.211 -4.891 1.00 91.31 101 LEU A CA 1
ATOM 832 C C . LEU A 1 101 ? 2.580 4.464 -5.904 1.00 91.31 101 LEU A C 1
ATOM 834 O O . LEU A 1 101 ? 3.097 3.965 -6.896 1.00 91.31 101 LEU A O 1
ATOM 838 N N . ALA A 1 102 ? 1.267 4.384 -5.681 1.00 92.44 102 ALA A N 1
ATOM 839 C CA . ALA A 1 102 ? 0.320 3.850 -6.652 1.00 92.44 102 ALA A CA 1
ATOM 840 C C . ALA A 1 102 ? 0.359 4.666 -7.942 1.00 92.44 102 ALA A C 1
ATOM 842 O O . ALA A 1 102 ? 0.524 4.082 -9.000 1.00 92.44 102 ALA A O 1
ATOM 843 N N . MET A 1 103 ? 0.316 5.996 -7.882 1.00 91.19 103 MET A N 1
ATOM 844 C CA . MET A 1 103 ? 0.464 6.812 -9.086 1.00 91.19 103 MET A CA 1
ATOM 845 C C . MET A 1 103 ? 1.823 6.567 -9.764 1.00 91.19 103 MET A C 1
ATOM 847 O O . MET A 1 103 ? 1.901 6.380 -10.975 1.00 91.19 103 MET A O 1
ATOM 851 N N . HIS A 1 104 ? 2.894 6.491 -8.982 1.00 88.06 104 HIS A N 1
ATOM 852 C CA . HIS A 1 104 ? 4.245 6.322 -9.500 1.00 88.06 104 HIS A CA 1
ATOM 853 C C . HIS A 1 104 ? 4.485 4.960 -10.172 1.00 88.06 104 HIS A C 1
ATOM 855 O O . HIS A 1 104 ? 5.044 4.894 -11.266 1.00 88.06 104 HIS A O 1
ATOM 861 N N . TYR A 1 105 ? 4.035 3.862 -9.563 1.00 86.81 105 TYR A N 1
ATOM 862 C CA . TYR A 1 105 ? 4.280 2.514 -10.080 1.00 86.81 105 TYR A CA 1
ATOM 863 C C . TYR A 1 105 ? 3.138 1.954 -10.939 1.00 86.81 105 TYR A C 1
ATOM 865 O O . TYR A 1 105 ? 3.405 1.163 -11.837 1.00 86.81 105 TYR A O 1
ATOM 873 N N . LEU A 1 106 ? 1.880 2.340 -10.713 1.00 88.69 106 LEU A N 1
ATOM 874 C CA . LEU A 1 106 ? 0.741 1.795 -11.463 1.00 88.69 106 LEU A CA 1
ATOM 875 C C . LEU A 1 106 ? 0.525 2.509 -12.800 1.00 88.69 106 LEU A C 1
ATOM 877 O O . LEU A 1 106 ? 0.182 1.863 -13.784 1.00 88.69 106 LEU A O 1
ATOM 881 N N . ILE A 1 107 ? 0.691 3.834 -12.825 1.00 85.56 107 ILE A N 1
ATOM 882 C CA . ILE A 1 107 ? 0.405 4.669 -14.006 1.00 85.56 107 ILE A CA 1
ATOM 883 C C . ILE A 1 107 ? 1.630 5.446 -14.503 1.00 85.56 107 ILE A C 1
ATOM 885 O O . ILE A 1 107 ? 1.511 6.229 -15.439 1.00 85.56 107 ILE A O 1
ATOM 889 N N . GLY A 1 108 ? 2.798 5.257 -13.881 1.00 81.12 108 GLY A N 1
ATOM 890 C CA . GLY A 1 108 ? 4.046 5.893 -14.309 1.00 81.12 108 GLY A CA 1
ATOM 891 C C . GLY A 1 108 ? 4.179 7.377 -13.946 1.00 81.12 108 GLY A C 1
ATOM 892 O O . GLY A 1 108 ? 5.021 8.068 -14.512 1.00 81.12 108 GLY A O 1
ATOM 893 N N . PHE A 1 109 ? 3.379 7.900 -13.011 1.00 82.38 109 PHE A N 1
ATOM 894 C CA . PHE A 1 109 ? 3.420 9.316 -12.630 1.00 82.38 109 PHE A CA 1
ATOM 895 C C . PHE A 1 109 ? 4.763 9.693 -11.988 1.00 82.38 109 PHE A C 1
ATOM 897 O O . PHE A 1 109 ? 5.128 9.163 -10.936 1.00 82.38 109 PHE A O 1
ATOM 904 N N . HIS A 1 110 ? 5.501 10.622 -12.604 1.00 76.94 110 HIS A N 1
ATOM 905 C CA . HIS A 1 110 ? 6.881 10.944 -12.219 1.00 76.94 110 HIS A CA 1
ATOM 906 C C . HIS A 1 110 ? 7.786 9.707 -12.149 1.00 76.94 110 HIS A C 1
ATOM 908 O O . HIS A 1 110 ? 8.699 9.659 -11.325 1.00 76.94 110 HIS A O 1
ATOM 914 N N . ASN A 1 111 ? 7.510 8.678 -12.953 1.00 75.06 111 ASN A N 1
ATOM 915 C CA . ASN A 1 111 ? 8.358 7.504 -13.052 1.00 75.06 111 ASN A CA 1
ATOM 916 C C . ASN A 1 111 ? 9.335 7.703 -14.216 1.00 75.06 111 ASN A C 1
ATOM 918 O O . ASN A 1 111 ? 8.977 7.437 -15.366 1.00 75.06 111 ASN A O 1
ATOM 922 N N . PRO A 1 112 ? 10.578 8.145 -13.944 1.00 69.25 112 PRO A N 1
ATOM 923 C CA . PRO A 1 112 ? 11.533 8.465 -15.000 1.00 69.25 112 PRO A CA 1
ATOM 924 C C . PRO A 1 112 ? 11.888 7.240 -15.852 1.00 69.25 112 PRO A C 1
ATOM 926 O O . PRO A 1 112 ? 12.399 7.387 -16.955 1.00 69.25 112 PRO A O 1
ATOM 929 N N . TYR A 1 113 ? 11.621 6.020 -15.377 1.00 68.56 113 TYR A N 1
ATOM 930 C CA . TYR A 1 113 ? 11.861 4.796 -16.138 1.00 68.56 113 TYR A CA 1
ATOM 931 C C . TYR A 1 113 ? 10.780 4.528 -17.180 1.00 68.56 113 TYR A C 1
ATOM 933 O O . TYR A 1 113 ? 11.078 3.924 -18.205 1.00 68.56 113 TYR A O 1
ATOM 941 N N . TRP A 1 114 ? 9.550 4.989 -16.943 1.00 69.56 114 TRP A N 1
ATOM 942 C CA . TRP A 1 114 ? 8.484 4.904 -17.938 1.00 69.56 114 TRP A CA 1
ATOM 943 C C . TRP A 1 114 ? 8.693 5.927 -19.058 1.00 69.56 114 TRP A C 1
ATOM 945 O O . TRP A 1 114 ? 8.403 5.643 -20.214 1.00 69.56 114 TRP A O 1
ATOM 955 N N . GLU A 1 115 ? 9.265 7.087 -18.734 1.00 62.22 115 GLU A N 1
ATOM 956 C CA . GLU A 1 115 ? 9.624 8.120 -19.713 1.00 62.22 115 GLU A CA 1
ATOM 957 C C . GLU A 1 115 ? 10.888 7.748 -20.508 1.00 62.22 115 GLU A C 1
ATOM 959 O O . GLU A 1 115 ? 10.965 7.990 -21.711 1.00 62.22 115 GLU A O 1
ATOM 964 N N . ASN A 1 116 ? 11.850 7.072 -19.867 1.00 54.84 116 ASN A N 1
ATOM 965 C CA . ASN A 1 116 ? 13.073 6.566 -20.501 1.00 54.84 116 ASN A CA 1
ATOM 966 C C . ASN A 1 116 ? 12.901 5.200 -21.197 1.00 54.84 116 ASN A C 1
ATOM 968 O O . ASN A 1 116 ? 13.894 4.575 -21.576 1.00 54.84 116 ASN A O 1
ATOM 972 N N . LEU A 1 117 ? 11.665 4.753 -21.461 1.00 52.97 117 LEU A N 1
ATOM 973 C CA . LEU A 1 117 ? 11.350 3.611 -22.339 1.00 52.97 117 LEU A CA 1
ATOM 974 C C . LEU A 1 117 ? 11.668 3.889 -23.833 1.00 52.97 117 LEU A C 1
ATOM 976 O O . LEU A 1 117 ? 11.061 3.314 -24.728 1.00 52.97 117 LEU A O 1
ATOM 980 N N . GLN A 1 118 ? 12.707 4.682 -24.117 1.00 46.88 118 GLN A N 1
ATOM 981 C CA . GLN A 1 118 ? 13.570 4.496 -25.290 1.00 46.88 118 GLN A CA 1
ATOM 982 C C . GLN A 1 118 ? 14.551 3.317 -25.095 1.00 46.88 118 GLN A C 1
ATOM 984 O O . GLN A 1 118 ? 15.589 3.229 -25.750 1.00 46.88 118 GLN A O 1
ATOM 989 N N . LEU A 1 119 ? 14.224 2.372 -24.212 1.00 50.09 119 LEU A N 1
ATOM 990 C CA . LEU A 1 119 ? 14.740 1.008 -24.248 1.00 50.09 119 LEU A CA 1
ATOM 991 C C . LEU A 1 119 ? 14.224 0.344 -25.535 1.00 50.09 119 LEU A C 1
ATOM 993 O O . LEU A 1 119 ? 13.191 -0.307 -25.502 1.00 50.09 119 LEU A O 1
ATOM 997 N N . SER A 1 120 ? 14.919 0.600 -26.652 1.00 40.22 120 SER A N 1
ATOM 998 C CA . SER A 1 120 ? 14.830 -0.037 -27.981 1.00 40.2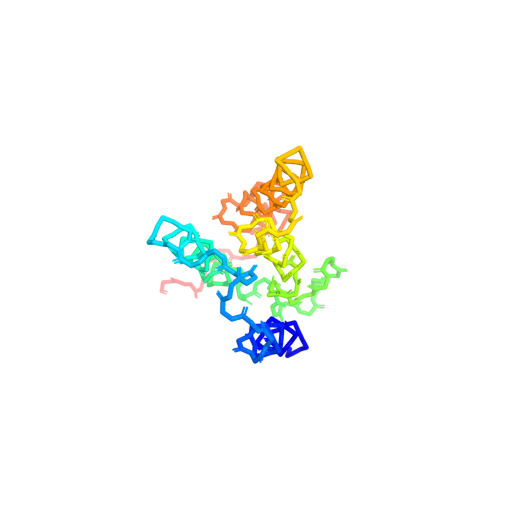2 120 SER A CA 1
ATOM 999 C C . SER A 1 120 ? 13.434 -0.518 -28.434 1.00 40.22 120 SER A C 1
ATOM 1001 O O . SER A 1 120 ? 12.914 -1.493 -27.884 1.00 40.22 120 SER A O 1
ATOM 1003 N N . PRO A 1 121 ? 12.851 0.046 -29.511 1.00 42.28 121 PRO A N 1
ATOM 1004 C CA . PRO A 1 121 ? 11.682 -0.574 -30.120 1.00 42.28 121 PRO A CA 1
ATOM 1005 C C . PRO A 1 121 ? 12.080 -1.965 -30.637 1.00 42.28 121 PRO A C 1
ATOM 1007 O O . PRO A 1 121 ? 13.190 -2.135 -31.134 1.00 42.28 121 PRO A O 1
ATOM 1010 N N . LEU A 1 122 ? 11.147 -2.917 -30.559 1.00 47.03 122 LEU A N 1
ATOM 1011 C CA . LEU A 1 122 ? 11.261 -4.336 -30.934 1.00 47.03 122 LEU A CA 1
ATOM 1012 C C . LEU A 1 122 ? 11.969 -5.230 -29.908 1.00 47.03 122 LEU A C 1
ATOM 1014 O O . LEU A 1 122 ? 13.183 -5.264 -29.891 1.00 47.03 122 LEU A O 1
ATOM 1018 N N . TYR A 1 123 ? 11.194 -5.971 -29.102 1.00 38.66 123 TYR A N 1
ATOM 1019 C CA . TYR A 1 123 ? 11.354 -7.420 -28.803 1.00 38.66 123 TYR A CA 1
ATOM 1020 C C . TYR A 1 123 ? 10.206 -7.940 -27.894 1.00 38.66 123 TYR A C 1
ATOM 1022 O O . TYR A 1 123 ? 10.412 -8.813 -27.056 1.00 38.66 123 TYR A O 1
ATOM 1030 N N . TRP A 1 124 ? 8.986 -7.391 -28.008 1.00 46.72 124 TRP A N 1
ATOM 1031 C CA . TRP A 1 124 ? 7.831 -7.835 -27.197 1.00 46.72 124 TRP A CA 1
ATOM 1032 C C . TRP A 1 124 ? 6.538 -8.047 -28.005 1.00 46.72 124 TRP A C 1
ATOM 1034 O O . TRP A 1 124 ? 5.449 -8.002 -27.435 1.00 46.72 124 TRP A O 1
ATOM 1044 N N . LEU A 1 125 ? 6.666 -8.312 -29.309 1.00 38.56 125 LEU A N 1
ATOM 1045 C CA . LEU A 1 125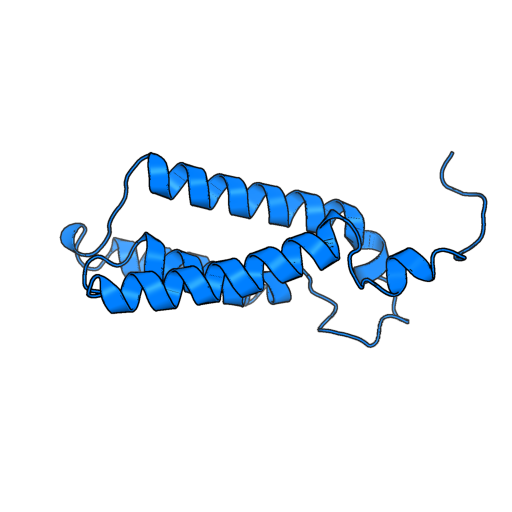 ? 5.692 -9.090 -30.081 1.00 38.56 125 LEU A CA 1
ATOM 1046 C C . LEU A 1 125 ? 6.384 -10.364 -30.559 1.00 38.56 125 LEU A C 1
ATOM 1048 O O . LEU A 1 125 ? 7.526 -10.225 -31.055 1.00 38.56 125 LEU A O 1
#